Protein AF-A0A933TPA9-F1 (afdb_monomer_lite)

Radius of gyration: 26.19 Å; chains: 1; bounding box: 75×31×64 Å

Foldseek 3Di:
DDPQLQVLLVVVVVVDPDQQWAWEWDADPNDTDTDIDGDDPQWDFDDDPPGGHYTYHPVRVVVLVQWDWDWDDDPNDTDTDTDRHDPPDDPPDDDPPVADQDPVVLVVLLVVLVVVLVVLVVVLVVLVPDDDPVSVVVNVVSVVVSVVSVVLNVPSVVAVSCPCVVVVHPRPPDPDD

pLDDT: mean 75.5, std 13.95, range [32.31, 93.19]

Structure (mmCIF, N/CA/C/O backbone):
data_AF-A0A933TPA9-F1
#
_entry.id   AF-A0A933TPA9-F1
#
loop_
_atom_site.group_PDB
_atom_site.id
_atom_site.type_symbol
_atom_site.label_atom_id
_atom_site.label_alt_id
_atom_site.label_comp_id
_atom_site.label_asym_id
_atom_site.label_entity_id
_atom_site.label_seq_id
_atom_site.pdbx_PDB_ins_code
_atom_site.Cartn_x
_atom_site.Cartn_y
_atom_site.Cartn_z
_atom_site.occupancy
_atom_site.B_iso_or_equiv
_atom_site.auth_seq_id
_atom_site.auth_comp_id
_atom_site.auth_asym_id
_atom_site.auth_atom_id
_atom_site.pdbx_PDB_model_num
ATOM 1 N N . MET A 1 1 ? -11.634 2.394 8.786 1.00 76.31 1 MET A N 1
ATOM 2 C CA . MET A 1 1 ? -12.876 2.709 9.532 1.00 76.31 1 MET A CA 1
ATOM 3 C C . MET A 1 1 ? -12.869 4.183 9.894 1.00 76.31 1 MET A C 1
ATOM 5 O O . MET A 1 1 ? -11.855 4.635 10.426 1.00 76.31 1 MET A O 1
ATOM 9 N N . THR A 1 2 ? -13.956 4.899 9.603 1.00 81.69 2 THR A N 1
ATOM 10 C CA . THR A 1 2 ? -14.085 6.348 9.846 1.00 81.69 2 THR A CA 1
ATOM 11 C C . THR A 1 2 ? -14.213 6.681 11.344 1.00 81.69 2 THR A C 1
ATOM 13 O O . THR A 1 2 ? -14.643 5.820 12.122 1.00 81.69 2 THR A O 1
ATOM 16 N N . PRO A 1 3 ? -13.845 7.904 11.778 1.00 80.12 3 PRO A N 1
ATOM 17 C CA . PRO A 1 3 ? -14.020 8.347 13.167 1.00 80.12 3 PRO A CA 1
ATOM 18 C C . PRO A 1 3 ? -15.478 8.256 13.639 1.00 80.12 3 PRO A C 1
ATOM 20 O O . PRO A 1 3 ? -15.746 7.723 14.714 1.00 80.12 3 PRO A O 1
ATOM 23 N N . ASP A 1 4 ? -16.425 8.652 12.787 1.00 80.69 4 ASP A N 1
ATOM 24 C CA . ASP A 1 4 ? -17.863 8.614 13.078 1.00 80.69 4 ASP A CA 1
ATOM 25 C C . ASP A 1 4 ? -18.379 7.195 13.346 1.00 80.69 4 ASP A C 1
ATOM 27 O O . ASP A 1 4 ? -19.241 6.983 14.206 1.00 80.69 4 ASP A O 1
ATOM 31 N N . ALA A 1 5 ? -17.846 6.201 12.626 1.00 82.75 5 ALA A N 1
ATOM 32 C CA . ALA A 1 5 ? -18.157 4.798 12.868 1.00 82.75 5 ALA A CA 1
ATOM 33 C C . ALA A 1 5 ? -17.589 4.319 14.210 1.00 82.75 5 ALA A C 1
ATOM 35 O O . ALA A 1 5 ? -18.298 3.649 14.960 1.00 82.75 5 ALA A O 1
ATOM 36 N N . ARG A 1 6 ? -16.355 4.704 14.557 1.00 85.81 6 ARG A N 1
ATOM 37 C CA . ARG A 1 6 ? -15.738 4.352 15.848 1.00 85.81 6 ARG A CA 1
ATOM 38 C C . ARG A 1 6 ? -16.517 4.922 17.029 1.00 85.81 6 ARG A C 1
ATOM 40 O O . ARG A 1 6 ? -16.827 4.191 17.967 1.00 85.81 6 ARG A O 1
ATOM 47 N N . GLU A 1 7 ? -16.883 6.198 16.955 1.00 83.62 7 GLU A N 1
ATOM 48 C CA . GLU A 1 7 ? -17.653 6.877 17.997 1.00 83.62 7 GLU A CA 1
ATOM 49 C C . GLU A 1 7 ? -19.046 6.241 18.156 1.00 83.62 7 GLU A C 1
ATOM 51 O O . GLU A 1 7 ? -19.511 5.980 19.269 1.00 83.62 7 GLU A O 1
ATOM 56 N N . ALA A 1 8 ? -19.715 5.927 17.040 1.00 83.50 8 ALA A N 1
ATOM 57 C CA . ALA A 1 8 ? -21.011 5.253 17.059 1.00 83.50 8 ALA A CA 1
ATOM 58 C C . ALA A 1 8 ? -20.933 3.861 17.708 1.00 83.50 8 ALA A C 1
ATOM 60 O O . ALA A 1 8 ? -21.823 3.496 18.483 1.00 83.50 8 ALA A O 1
ATOM 61 N N . LEU A 1 9 ? -19.867 3.106 17.427 1.00 84.81 9 LEU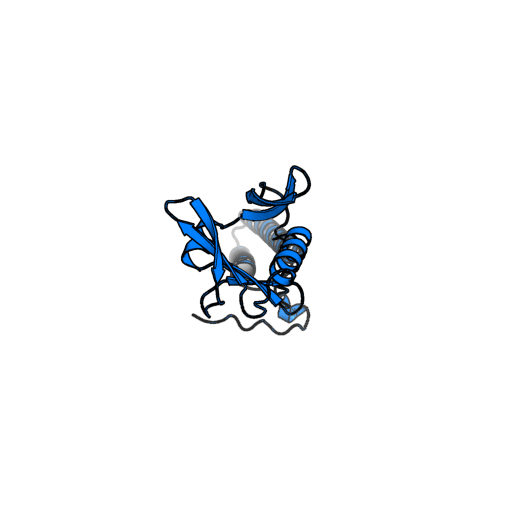 A N 1
ATOM 62 C CA . LEU A 1 9 ? -19.629 1.799 18.033 1.00 84.81 9 LEU A CA 1
ATOM 63 C C . LEU A 1 9 ? -19.319 1.897 19.525 1.00 84.81 9 LEU A C 1
ATOM 65 O O . LEU A 1 9 ? -19.902 1.150 20.311 1.00 84.81 9 LEU A O 1
ATOM 69 N N . SER A 1 10 ? -18.481 2.855 19.924 1.00 85.12 10 SER A N 1
ATOM 70 C CA . SER A 1 10 ? -18.201 3.128 21.336 1.00 85.12 10 SER A CA 1
ATOM 71 C C . SER A 1 10 ? -19.488 3.457 22.099 1.00 85.12 10 SER A C 1
ATOM 73 O O . SER A 1 10 ? -19.789 2.830 23.114 1.00 85.12 10 SER A O 1
ATOM 75 N N . LYS A 1 11 ? -20.344 4.333 21.552 1.00 84.12 11 LYS A N 1
ATOM 76 C CA . LYS A 1 11 ? -21.661 4.660 22.130 1.00 84.12 11 LYS A CA 1
ATOM 77 C C . LYS A 1 11 ? -22.592 3.448 22.220 1.00 84.12 11 LYS A C 1
ATOM 79 O O . LYS A 1 11 ? -23.337 3.322 23.192 1.00 84.12 11 LYS A O 1
ATOM 84 N N . LEU A 1 12 ? -22.574 2.553 21.230 1.00 83.06 12 LEU A N 1
ATOM 85 C CA . LEU A 1 12 ? -23.364 1.317 21.251 1.00 83.06 12 LEU A CA 1
ATOM 86 C C . LEU A 1 12 ? -22.894 0.382 22.368 1.00 83.06 12 LEU A C 1
ATOM 88 O O . LEU A 1 12 ? -23.719 -0.160 23.105 1.00 83.06 12 LEU A O 1
ATOM 92 N N . LEU A 1 13 ? -21.582 0.217 22.508 1.00 83.88 13 LEU A N 1
ATOM 93 C CA . LEU A 1 13 ? -20.974 -0.627 23.527 1.00 83.88 13 LEU A CA 1
ATOM 94 C C . LEU A 1 13 ? -21.071 -0.021 24.933 1.00 83.88 13 LEU A C 1
ATOM 96 O O . LEU A 1 13 ? -21.189 -0.765 25.898 1.00 83.88 13 LEU A O 1
ATOM 100 N N . ALA A 1 14 ? -21.076 1.307 25.071 1.00 82.06 14 ALA A N 1
ATOM 101 C CA . ALA A 1 14 ? -21.284 2.004 26.343 1.00 82.06 14 ALA A CA 1
ATOM 102 C C . ALA A 1 14 ? -22.710 1.826 26.889 1.00 82.06 14 ALA A C 1
ATOM 104 O O . ALA A 1 14 ? -22.912 1.792 28.096 1.00 82.06 14 ALA A O 1
ATOM 105 N N . ARG A 1 15 ? -23.707 1.645 26.011 1.00 79.50 15 ARG A N 1
ATOM 106 C CA . ARG A 1 15 ? -25.086 1.308 26.416 1.00 79.50 15 ARG A CA 1
ATOM 107 C C . ARG A 1 15 ? -25.231 -0.122 26.945 1.00 79.50 15 ARG A C 1
ATOM 109 O O . ARG A 1 15 ? -26.307 -0.483 27.414 1.00 79.50 15 ARG A O 1
ATOM 116 N N . ARG A 1 16 ? -24.202 -0.962 26.812 1.00 73.06 16 ARG A N 1
ATOM 117 C CA . ARG A 1 16 ? -24.220 -2.367 27.228 1.00 73.06 16 ARG A CA 1
ATOM 118 C C . ARG A 1 16 ? -23.302 -2.544 28.438 1.00 73.06 16 ARG A C 1
ATOM 120 O O . ARG A 1 16 ? -22.154 -2.125 28.406 1.00 73.06 16 ARG A O 1
ATOM 127 N N . ASN A 1 17 ? -23.790 -3.225 29.473 1.00 65.19 17 ASN A N 1
ATOM 128 C CA . ASN A 1 17 ? -23.093 -3.434 30.755 1.00 65.19 17 ASN A CA 1
ATOM 129 C C . ASN A 1 17 ? -21.890 -4.406 30.702 1.00 65.19 17 ASN A C 1
ATOM 131 O O . ASN A 1 17 ? -21.533 -4.987 31.718 1.00 65.19 17 ASN A O 1
ATOM 135 N N . ASN A 1 18 ? -21.262 -4.597 29.538 1.00 72.19 18 ASN A N 1
ATOM 136 C CA . ASN A 1 18 ? -20.116 -5.492 29.367 1.00 72.19 18 ASN A CA 1
ATOM 137 C C . ASN A 1 18 ? -18.918 -4.691 28.832 1.00 72.19 18 ASN A C 1
ATOM 139 O O . ASN A 1 18 ? -18.820 -4.508 27.613 1.00 72.19 18 ASN A O 1
ATOM 143 N N . PRO A 1 19 ? -18.044 -4.172 29.712 1.00 70.31 19 PRO A N 1
ATOM 144 C CA . PRO A 1 19 ? -16.892 -3.369 29.305 1.00 70.31 19 PRO A CA 1
ATOM 145 C C . PRO A 1 19 ? -15.883 -4.179 28.480 1.00 70.31 19 PRO A C 1
ATOM 147 O O . PRO A 1 19 ? -15.366 -3.650 27.499 1.00 70.31 19 PRO A O 1
ATOM 150 N N . ASP A 1 20 ? -15.720 -5.466 28.797 1.00 73.81 20 ASP A N 1
ATOM 151 C CA . ASP A 1 20 ? -14.706 -6.354 28.203 1.00 73.81 20 ASP A CA 1
ATOM 152 C C . ASP A 1 20 ? -15.093 -6.909 26.824 1.00 73.81 20 ASP A C 1
ATOM 154 O O . ASP A 1 20 ? -14.279 -7.511 26.127 1.00 73.81 20 ASP A O 1
ATOM 158 N N . ARG A 1 21 ? -16.349 -6.705 26.403 1.00 81.88 21 ARG A 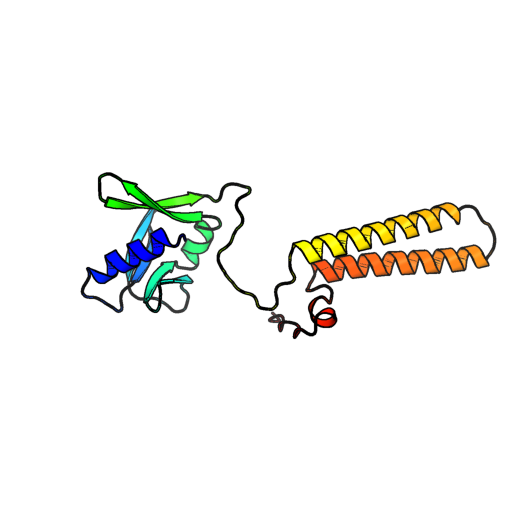N 1
ATOM 159 C CA . ARG A 1 21 ? -16.843 -7.193 25.112 1.00 81.88 21 ARG A CA 1
ATOM 160 C C . ARG A 1 21 ? -16.735 -6.123 24.038 1.00 81.88 21 ARG A C 1
ATOM 162 O O . ARG A 1 21 ? -17.160 -4.979 24.221 1.00 81.88 21 ARG A O 1
ATOM 169 N N . CYS A 1 22 ? -16.259 -6.549 22.880 1.00 85.69 22 CYS A N 1
ATOM 170 C CA . CYS A 1 22 ? -16.157 -5.762 21.662 1.00 85.69 22 CYS A CA 1
ATOM 171 C C . CYS A 1 22 ? -17.095 -6.325 20.586 1.00 85.69 22 CYS A C 1
ATOM 173 O O . CYS A 1 22 ? -17.730 -7.369 20.767 1.00 85.69 22 CYS A O 1
ATOM 175 N N . LEU A 1 23 ? -17.244 -5.621 19.464 1.00 88.00 23 LEU A N 1
ATOM 176 C CA . LEU A 1 23 ? -17.922 -6.198 18.306 1.00 88.00 23 LEU A CA 1
ATOM 177 C C . LEU A 1 23 ? -16.917 -7.005 17.499 1.00 88.00 23 LEU A C 1
ATOM 179 O O . LEU A 1 23 ? -15.900 -6.471 17.092 1.00 88.00 23 LEU A O 1
ATOM 183 N N . ARG A 1 24 ? -17.213 -8.261 17.206 1.00 87.88 24 ARG A N 1
ATOM 184 C CA . ARG A 1 24 ? -16.467 -9.076 16.255 1.00 87.88 24 ARG A CA 1
ATOM 185 C C . ARG A 1 24 ? -17.198 -9.104 14.927 1.00 87.88 24 ARG A C 1
ATOM 187 O O . ARG A 1 24 ? -18.398 -9.382 14.870 1.00 87.88 24 ARG A O 1
ATOM 194 N N . LEU A 1 25 ? -16.472 -8.821 13.856 1.00 86.12 25 LEU A N 1
ATOM 195 C CA . LEU A 1 25 ? -16.951 -8.993 12.496 1.00 86.12 25 LEU A CA 1
ATOM 196 C C . LEU A 1 25 ? -16.686 -10.425 12.047 1.00 86.12 25 LEU A C 1
ATOM 198 O O . LEU A 1 25 ? -15.545 -10.873 11.985 1.00 86.12 25 LEU A O 1
ATOM 202 N N . THR A 1 26 ? -17.763 -11.134 11.738 1.00 80.56 26 THR A N 1
ATOM 203 C CA . THR A 1 26 ? -17.741 -12.527 11.288 1.00 80.56 26 THR A CA 1
ATOM 204 C C . THR A 1 26 ? -18.407 -12.643 9.926 1.00 80.56 26 THR A C 1
ATOM 206 O O . THR A 1 26 ? -19.227 -11.801 9.552 1.00 80.56 26 THR A O 1
ATOM 209 N N . THR A 1 27 ? -18.071 -13.694 9.185 1.00 78.38 27 THR A N 1
ATOM 210 C CA . THR A 1 27 ? -18.779 -14.078 7.963 1.00 78.38 27 THR A CA 1
ATOM 211 C C . THR A 1 27 ? -19.570 -15.352 8.228 1.00 78.38 27 THR A C 1
ATOM 213 O O . THR A 1 27 ? -19.031 -16.339 8.727 1.00 78.38 27 THR A O 1
ATOM 216 N N . VAL A 1 28 ? -20.866 -15.331 7.927 1.00 73.69 28 VAL A N 1
ATOM 217 C CA . VAL A 1 28 ? -21.734 -16.510 7.999 1.00 73.69 28 VAL A CA 1
ATOM 218 C C . VAL A 1 28 ? -22.382 -16.670 6.633 1.00 73.69 28 VAL A C 1
ATOM 220 O O . VAL A 1 28 ? -23.202 -15.846 6.233 1.00 73.69 28 VAL A O 1
ATOM 223 N N . GLN A 1 29 ? -21.988 -17.717 5.900 1.00 71.00 29 GLN A N 1
ATOM 224 C CA . GLN A 1 29 ? -22.507 -18.019 4.557 1.00 71.00 29 GLN A CA 1
ATOM 225 C C . GLN A 1 29 ? -22.367 -16.842 3.567 1.00 71.00 29 GLN A C 1
ATOM 227 O O . GLN A 1 29 ? -23.270 -16.570 2.781 1.00 71.00 29 GLN A O 1
ATOM 232 N N . GLY A 1 30 ? -21.249 -16.109 3.634 1.00 66.69 30 GLY A N 1
ATOM 233 C CA . GLY A 1 30 ? -20.977 -14.961 2.760 1.00 66.69 30 GLY A CA 1
ATOM 234 C C . GLY A 1 30 ? -21.651 -13.652 3.185 1.00 66.69 30 GLY A C 1
ATOM 235 O O . GLY A 1 30 ? -21.465 -12.637 2.520 1.00 66.69 30 GLY A O 1
ATOM 236 N N . ASN A 1 31 ? -22.395 -13.642 4.297 1.00 74.44 31 ASN A N 1
ATOM 237 C CA . ASN A 1 31 ? -22.951 -12.423 4.875 1.00 74.44 31 ASN A CA 1
ATOM 238 C C . ASN A 1 31 ? -22.119 -11.964 6.074 1.00 74.44 31 ASN A C 1
ATOM 240 O O . ASN A 1 31 ? -21.898 -12.721 7.024 1.00 74.44 31 ASN A O 1
ATOM 244 N N . TYR A 1 32 ? -21.707 -10.698 6.054 1.00 77.38 32 TYR A N 1
ATOM 245 C CA . TYR A 1 32 ? -21.010 -10.072 7.172 1.00 77.38 32 TYR A CA 1
ATOM 246 C C . TYR A 1 32 ? -21.971 -9.796 8.326 1.00 77.38 32 TYR A C 1
ATOM 248 O O . TYR A 1 32 ? -23.007 -9.147 8.156 1.00 77.38 32 TYR A O 1
ATOM 256 N N . ARG A 1 33 ? -21.614 -10.261 9.523 1.00 80.44 33 ARG A N 1
ATOM 257 C CA . ARG A 1 33 ? -22.403 -10.075 10.739 1.00 80.44 33 ARG A CA 1
ATOM 258 C C . ARG A 1 33 ? -21.523 -9.646 11.901 1.00 80.44 33 ARG A C 1
ATOM 260 O O . ARG A 1 33 ? -20.454 -10.207 12.133 1.00 80.44 33 ARG A O 1
ATOM 267 N N . PHE A 1 34 ? -22.031 -8.691 12.674 1.00 83.44 34 PHE A N 1
ATOM 268 C CA . PHE A 1 34 ? -21.436 -8.304 13.943 1.00 83.44 34 PHE A CA 1
ATOM 269 C C . PHE A 1 34 ? -21.990 -9.162 15.078 1.00 83.44 34 PHE A C 1
ATOM 271 O O . PHE A 1 34 ? -23.209 -9.290 15.238 1.00 83.44 34 PHE A O 1
ATOM 278 N N . VAL A 1 35 ? -21.094 -9.714 15.882 1.00 85.06 35 VAL A N 1
ATOM 279 C CA . VAL A 1 35 ? -21.410 -10.429 17.121 1.00 85.06 35 VAL A CA 1
ATOM 280 C C . VAL A 1 35 ? -20.682 -9.757 18.278 1.00 85.06 35 VAL A C 1
ATOM 282 O O . VAL A 1 35 ? -19.667 -9.106 18.066 1.00 85.06 35 VAL A O 1
ATOM 285 N N . LEU A 1 36 ? -21.222 -9.832 19.493 1.00 86.25 36 LEU A N 1
ATOM 286 C CA . LEU A 1 36 ? -20.472 -9.384 20.666 1.00 86.25 36 LEU A CA 1
ATOM 287 C C . LEU A 1 36 ? -19.564 -10.507 21.118 1.00 86.25 36 LEU A C 1
ATOM 289 O O . LEU A 1 36 ? -20.068 -11.590 21.413 1.00 86.25 36 LEU A O 1
ATOM 293 N N . ASP A 1 37 ? -18.278 -10.218 21.219 1.00 85.56 37 ASP A N 1
ATOM 294 C CA . ASP A 1 37 ? -17.291 -11.216 21.589 1.00 85.56 37 ASP A CA 1
ATOM 295 C C . ASP A 1 37 ? -16.089 -10.590 22.299 1.00 85.56 37 ASP A C 1
ATOM 297 O O . ASP A 1 37 ? -15.958 -9.363 22.379 1.00 85.56 37 ASP A O 1
ATOM 301 N N . GLU A 1 38 ? -15.227 -11.441 22.832 1.00 84.88 38 GLU A N 1
ATOM 302 C CA . GLU A 1 38 ? -13.940 -11.048 23.396 1.00 84.88 38 GLU A CA 1
ATOM 303 C C . GLU A 1 38 ? -12.870 -10.996 22.292 1.00 84.88 38 GLU A C 1
ATOM 305 O O . GLU A 1 38 ? -12.936 -11.767 21.326 1.00 84.88 38 GLU A O 1
ATOM 310 N N . PRO A 1 39 ? -11.908 -10.062 22.377 1.00 83.25 39 PRO A N 1
ATOM 311 C CA . PRO A 1 39 ? -10.798 -9.993 21.434 1.00 83.25 39 PRO A CA 1
ATOM 312 C C . PRO A 1 39 ? -9.884 -11.217 21.595 1.00 83.25 39 PRO A C 1
ATOM 314 O O . PRO A 1 39 ? -9.546 -11.602 22.711 1.00 83.25 39 PRO A O 1
ATOM 317 N N . ILE A 1 40 ? -9.454 -11.810 20.480 1.00 83.75 40 ILE A N 1
ATOM 318 C CA . ILE A 1 40 ? -8.441 -12.874 20.464 1.00 83.75 40 ILE A CA 1
ATOM 319 C C . ILE A 1 40 ? -7.139 -12.282 19.916 1.00 83.75 40 ILE A C 1
ATOM 321 O O . ILE A 1 40 ? -7.160 -11.369 19.095 1.00 83.75 40 ILE A O 1
ATOM 325 N N . GLU A 1 41 ? -5.997 -12.814 20.350 1.00 77.31 41 GLU A N 1
ATOM 326 C CA . GLU A 1 41 ? -4.651 -12.319 20.011 1.00 77.31 41 GLU A CA 1
ATOM 327 C C . GLU A 1 41 ? -4.377 -12.214 18.497 1.00 77.31 41 GLU A C 1
ATOM 329 O O . GLU A 1 41 ? -3.622 -11.354 18.056 1.00 77.31 41 GLU A O 1
ATOM 334 N N . GLN A 1 42 ? -5.026 -13.053 17.687 1.00 79.75 42 GLN A N 1
ATOM 335 C CA . GLN A 1 42 ? -4.866 -13.083 16.228 1.00 79.75 42 GLN A CA 1
ATOM 336 C C . GLN A 1 42 ? -5.827 -12.143 15.479 1.00 79.75 42 GLN A C 1
ATOM 338 O O . GLN A 1 42 ? -5.793 -12.084 14.249 1.00 79.75 42 GLN A O 1
ATOM 343 N N . ASP A 1 43 ? -6.714 -11.439 16.184 1.00 83.00 43 ASP A N 1
ATOM 344 C CA . ASP A 1 43 ? -7.658 -10.530 15.546 1.00 83.00 43 ASP A CA 1
ATOM 345 C C . ASP A 1 43 ? -7.028 -9.170 15.245 1.00 83.00 43 ASP A C 1
ATOM 347 O O . ASP A 1 43 ? -6.259 -8.602 16.022 1.00 83.00 43 ASP A O 1
ATOM 351 N N . ILE A 1 44 ? -7.461 -8.573 14.139 1.00 83.00 44 ILE A N 1
ATOM 352 C CA . ILE A 1 44 ? -7.206 -7.166 13.862 1.00 83.00 44 ILE A CA 1
ATOM 353 C C . ILE A 1 44 ? -8.142 -6.346 14.744 1.00 83.00 44 ILE A C 1
ATOM 355 O O . ILE A 1 44 ? -9.362 -6.357 14.559 1.00 83.00 44 ILE A O 1
ATOM 359 N N . THR A 1 45 ? -7.566 -5.628 15.704 1.00 87.12 45 THR A N 1
ATOM 360 C CA . THR A 1 45 ? -8.314 -4.819 16.666 1.00 87.12 45 THR A CA 1
ATOM 361 C C . THR A 1 45 ? -8.411 -3.364 16.214 1.00 87.12 45 THR A C 1
ATOM 363 O O . THR A 1 45 ? -7.470 -2.775 15.682 1.00 87.12 45 THR A O 1
ATOM 366 N N . TYR A 1 46 ? -9.576 -2.765 16.438 1.00 84.94 46 TYR A N 1
ATOM 367 C CA . TYR A 1 46 ? -9.825 -1.352 16.215 1.00 84.94 46 TYR A CA 1
ATOM 368 C C . TYR A 1 46 ? -10.285 -0.695 17.507 1.00 84.94 46 TYR A C 1
ATOM 370 O O . TYR A 1 46 ? -11.230 -1.145 18.162 1.00 84.94 46 TYR A O 1
ATOM 378 N N . HIS A 1 47 ? -9.641 0.426 17.811 1.00 84.00 47 HIS A N 1
ATOM 379 C CA . HIS A 1 47 ? -9.810 1.151 19.060 1.00 84.00 47 HIS A CA 1
ATOM 380 C C . HIS A 1 47 ? -10.522 2.483 18.838 1.00 84.00 47 HIS A C 1
ATOM 382 O O . HIS A 1 47 ? -10.363 3.142 17.799 1.00 84.00 47 HIS A O 1
ATOM 388 N N . HIS A 1 48 ? -11.311 2.869 19.833 1.00 82.94 48 HIS A N 1
ATOM 389 C CA . HIS A 1 48 ? -11.774 4.233 20.033 1.00 82.94 48 HIS A CA 1
ATOM 390 C C . HIS A 1 48 ? -11.360 4.642 21.442 1.00 82.94 48 HIS A C 1
ATOM 392 O O . HIS A 1 48 ? -11.858 4.058 22.406 1.00 82.94 48 HIS A O 1
ATOM 398 N N . GLU A 1 49 ? -10.465 5.626 21.545 1.00 82.75 49 GLU A N 1
ATOM 399 C CA . GLU A 1 49 ? -9.777 5.947 22.802 1.00 82.75 49 GLU A CA 1
ATOM 400 C C . GLU A 1 49 ? -9.083 4.680 23.344 1.00 82.75 49 GLU A C 1
ATOM 402 O O . GLU A 1 49 ? -8.404 3.997 22.580 1.00 82.75 49 GLU A O 1
ATOM 407 N N . GLU A 1 50 ? -9.300 4.325 24.610 1.00 82.31 50 GLU A N 1
ATOM 408 C CA . GLU A 1 50 ? -8.704 3.154 25.274 1.00 82.31 50 GLU A CA 1
ATOM 409 C C . GLU A 1 50 ? -9.550 1.871 25.136 1.00 82.31 50 GLU A C 1
ATOM 411 O O . GLU A 1 50 ? -9.253 0.848 25.754 1.00 82.31 50 GLU A O 1
ATOM 416 N N . ARG A 1 51 ? -10.649 1.902 24.364 1.00 82.31 51 ARG A N 1
ATOM 417 C CA . ARG A 1 51 ? -11.582 0.771 24.249 1.00 82.31 51 ARG A CA 1
ATOM 418 C C . ARG A 1 51 ? -11.511 0.104 22.881 1.00 82.31 51 ARG A C 1
ATOM 420 O O . ARG A 1 51 ? -11.701 0.748 21.845 1.00 82.31 51 ARG A O 1
ATOM 427 N N . ILE A 1 52 ? -11.389 -1.224 22.884 1.00 87.00 52 ILE A N 1
ATOM 428 C CA . ILE A 1 52 ? -11.578 -2.051 21.688 1.00 87.00 52 ILE A CA 1
ATOM 429 C C . ILE A 1 52 ? -13.059 -2.016 21.302 1.00 87.00 52 ILE A C 1
ATOM 431 O O . ILE A 1 52 ? -13.923 -2.526 22.018 1.00 87.00 52 ILE A O 1
ATOM 435 N N . VAL A 1 53 ? -13.359 -1.413 20.153 1.00 87.25 53 VAL A N 1
ATOM 436 C CA . VAL A 1 53 ? -14.736 -1.278 19.656 1.00 87.25 53 VAL A CA 1
ATOM 437 C C . VAL A 1 53 ? -15.087 -2.323 18.609 1.00 87.25 53 VAL A C 1
ATOM 439 O O . VAL A 1 53 ? -16.243 -2.738 18.524 1.00 87.25 53 VAL A O 1
ATOM 442 N N . LEU A 1 54 ? -14.102 -2.761 17.825 1.00 86.88 54 LEU A N 1
ATOM 443 C CA . LEU A 1 54 ? -14.292 -3.730 16.756 1.00 86.88 54 LEU A CA 1
ATOM 444 C C . LEU A 1 54 ? -13.071 -4.642 16.641 1.00 86.88 54 LEU A C 1
ATOM 446 O O . LEU A 1 54 ? -11.940 -4.171 16.692 1.00 86.88 54 LEU A O 1
ATOM 450 N N . VAL A 1 55 ? -13.310 -5.923 16.407 1.00 89.12 55 VAL A N 1
ATOM 451 C CA . VAL A 1 55 ? -12.301 -6.912 16.048 1.00 89.12 55 VAL A CA 1
ATOM 452 C C . VAL A 1 55 ? -12.700 -7.622 14.763 1.00 89.12 55 VAL A C 1
ATOM 454 O O . VAL A 1 55 ? -13.882 -7.861 14.503 1.00 89.12 55 VAL A O 1
ATOM 457 N N . VAL A 1 56 ? -11.715 -7.925 13.929 1.00 86.56 56 VAL A N 1
ATOM 458 C CA . VAL A 1 56 ? -11.897 -8.616 12.651 1.00 86.56 56 VAL A CA 1
ATOM 459 C C . VAL A 1 56 ? -10.920 -9.781 12.622 1.00 86.56 56 VAL A C 1
ATOM 461 O O . VAL A 1 56 ? -9.719 -9.569 12.770 1.00 86.56 56 VAL A O 1
ATOM 464 N N . SER A 1 57 ? -11.418 -11.002 12.433 1.00 82.12 57 SER A N 1
ATOM 465 C CA . SER A 1 57 ? -10.544 -12.173 12.317 1.00 82.12 57 SER A CA 1
ATOM 466 C C . SER A 1 57 ? -9.700 -12.106 11.043 1.00 82.12 57 SER A C 1
ATOM 468 O O . SER A 1 57 ? -10.147 -11.555 10.033 1.00 82.12 57 SER A O 1
ATOM 470 N N . ASP A 1 58 ? -8.513 -12.721 11.043 1.00 77.06 58 ASP A N 1
ATOM 471 C CA . ASP A 1 58 ? -7.641 -12.758 9.853 1.00 77.06 58 ASP A CA 1
ATOM 472 C C . ASP A 1 58 ? -8.332 -13.377 8.625 1.00 77.06 58 ASP A C 1
ATOM 474 O O . ASP A 1 58 ? -8.159 -12.941 7.491 1.00 77.06 58 ASP A O 1
ATOM 478 N N . SER A 1 59 ? -9.197 -14.368 8.845 1.00 76.00 59 SER A N 1
ATOM 479 C CA . SER A 1 59 ? -9.990 -14.974 7.773 1.00 76.00 59 SER A CA 1
ATOM 480 C C . SER A 1 59 ? -10.931 -13.979 7.090 1.00 76.00 59 SER A C 1
ATOM 482 O O . SER A 1 59 ? -11.109 -14.037 5.879 1.00 76.00 59 SER A O 1
ATOM 484 N N . VAL A 1 60 ? -11.518 -13.056 7.855 1.00 78.12 60 VAL A N 1
ATOM 485 C CA . VAL A 1 60 ? -12.490 -12.071 7.364 1.00 78.12 60 VAL A CA 1
ATOM 486 C C . VAL A 1 60 ? -11.783 -10.817 6.849 1.00 78.12 60 VAL A C 1
ATOM 488 O O . VAL A 1 60 ? -12.269 -10.172 5.922 1.00 78.12 60 VAL A O 1
ATOM 491 N N . SER A 1 61 ? -10.623 -10.469 7.408 1.00 76.25 61 SER A N 1
ATOM 492 C CA . SER A 1 61 ? -9.848 -9.295 6.999 1.00 76.25 61 SER A CA 1
ATOM 493 C C . SER A 1 61 ? -9.418 -9.364 5.529 1.00 76.25 61 SER A C 1
ATOM 495 O O . SER A 1 61 ? -9.458 -8.346 4.838 1.00 76.25 61 SER A O 1
ATOM 497 N N . ARG A 1 62 ? -9.088 -10.564 5.031 1.00 76.88 62 ARG A N 1
ATOM 498 C CA . ARG A 1 62 ? -8.726 -10.806 3.624 1.00 76.88 62 ARG A CA 1
ATOM 499 C C . ARG A 1 62 ? -9.869 -10.476 2.669 1.00 76.88 62 ARG A C 1
ATOM 501 O O . ARG A 1 62 ? -9.639 -9.844 1.642 1.00 76.88 62 ARG A O 1
ATOM 508 N N . ASP A 1 63 ? -11.095 -10.835 3.040 1.00 74.38 63 ASP A N 1
ATOM 509 C CA . ASP A 1 63 ? -12.296 -10.552 2.245 1.00 74.38 63 ASP A CA 1
ATOM 510 C C . ASP A 1 63 ? -12.701 -9.072 2.309 1.00 74.38 63 ASP A C 1
ATOM 512 O O . ASP A 1 63 ? -13.354 -8.550 1.406 1.00 74.38 63 ASP A O 1
ATOM 516 N N . LEU A 1 64 ? -12.313 -8.383 3.384 1.00 73.62 64 LEU A N 1
ATOM 517 C CA . LEU A 1 64 ? -12.599 -6.968 3.613 1.00 73.62 64 LEU A CA 1
ATOM 518 C C . LEU A 1 64 ? -11.479 -6.041 3.135 1.00 73.62 64 LEU A C 1
ATOM 520 O O . LEU A 1 64 ? -11.501 -4.839 3.426 1.00 73.62 64 LEU A O 1
ATOM 524 N N . TRP A 1 65 ? -10.505 -6.568 2.393 1.00 71.44 65 TRP A N 1
ATOM 525 C CA . TRP A 1 65 ? -9.410 -5.767 1.870 1.00 71.44 65 TRP A CA 1
ATOM 526 C C . TRP A 1 65 ? -9.937 -4.627 0.986 1.00 71.44 65 TRP A C 1
ATOM 528 O O . TRP A 1 65 ? -10.659 -4.838 0.009 1.00 71.44 65 TRP A O 1
ATOM 538 N N . GLY A 1 66 ? -9.576 -3.389 1.331 1.00 69.38 66 GLY A N 1
ATOM 539 C CA . GLY A 1 66 ? -10.043 -2.193 0.624 1.00 69.38 66 GLY A CA 1
ATOM 540 C C . GLY A 1 66 ? -11.492 -1.796 0.928 1.00 69.38 66 GLY A C 1
ATOM 541 O O . GLY A 1 66 ? -12.076 -1.019 0.173 1.00 69.38 66 GLY A O 1
ATOM 542 N N . ILE A 1 67 ? -12.087 -2.305 2.009 1.00 76.38 67 ILE A N 1
ATOM 543 C CA . ILE A 1 67 ? -13.408 -1.885 2.483 1.00 76.38 67 ILE A CA 1
ATOM 544 C C . ILE A 1 67 ? -13.260 -0.956 3.691 1.00 76.38 67 ILE A C 1
ATOM 546 O O . ILE A 1 67 ? -12.658 -1.289 4.710 1.00 76.38 67 ILE A O 1
ATOM 550 N N . THR A 1 68 ? -13.879 0.215 3.599 1.00 80.75 68 THR A N 1
ATOM 551 C CA . THR A 1 68 ? -14.004 1.172 4.693 1.00 80.75 68 THR A CA 1
ATOM 552 C C . THR A 1 68 ? -15.340 0.972 5.395 1.00 80.75 68 THR A C 1
ATOM 554 O O . THR A 1 68 ? -16.405 1.105 4.794 1.00 80.75 68 THR A O 1
ATOM 557 N N . ILE A 1 69 ? -15.282 0.682 6.694 1.00 81.12 69 ILE A N 1
ATOM 558 C CA . ILE A 1 69 ? -16.453 0.718 7.574 1.00 81.12 69 ILE A CA 1
ATOM 559 C C . ILE A 1 69 ? -16.760 2.180 7.890 1.00 81.12 69 ILE A C 1
ATOM 561 O O . ILE A 1 69 ? -15.908 2.884 8.445 1.00 81.12 69 ILE A O 1
ATOM 565 N N . ASP A 1 70 ? -17.961 2.609 7.522 1.00 82.38 70 ASP A N 1
ATOM 566 C CA . ASP A 1 70 ? -18.477 3.952 7.752 1.00 82.38 70 ASP A CA 1
ATOM 567 C C . ASP A 1 70 ? -19.870 3.897 8.394 1.00 82.38 70 ASP A C 1
ATOM 569 O O . ASP A 1 70 ? -20.464 2.826 8.529 1.00 82.38 70 ASP A O 1
ATOM 573 N N . CYS A 1 71 ? -20.390 5.041 8.819 1.00 80.19 71 CYS A N 1
ATOM 574 C CA . CYS A 1 71 ? -21.673 5.159 9.484 1.00 80.19 71 CYS A CA 1
ATOM 575 C C . CYS A 1 71 ? -22.585 6.101 8.699 1.00 80.19 71 CYS A C 1
ATOM 577 O O . CYS A 1 71 ? -22.244 7.257 8.470 1.00 80.19 71 CYS A O 1
ATOM 579 N N . ALA A 1 72 ? -23.756 5.615 8.297 1.00 78.56 72 ALA A N 1
ATOM 580 C CA . ALA A 1 72 ? -24.776 6.423 7.646 1.00 78.56 72 ALA A CA 1
ATOM 581 C C . ALA A 1 72 ? -25.999 6.588 8.561 1.00 78.56 72 ALA A C 1
ATOM 583 O O . ALA A 1 72 ? -26.415 5.623 9.215 1.00 78.56 72 ALA A O 1
ATOM 584 N N . PRO A 1 73 ? -26.596 7.788 8.620 1.00 75.00 73 PRO A N 1
ATOM 585 C CA . PRO A 1 73 ? -27.894 7.970 9.251 1.00 75.00 73 PRO A CA 1
ATOM 586 C C . PRO A 1 73 ? -28.985 7.324 8.380 1.00 75.00 73 PRO A C 1
ATOM 588 O O . PRO A 1 73 ? -29.139 7.675 7.214 1.00 75.00 73 PRO A O 1
ATOM 591 N N . GLU A 1 74 ? -29.744 6.386 8.945 1.00 74.25 74 GLU A N 1
ATOM 592 C CA . GLU A 1 74 ? -30.911 5.744 8.322 1.00 74.25 74 GLU A CA 1
ATOM 593 C C . GLU A 1 74 ? -32.057 5.767 9.348 1.00 74.25 74 GLU A C 1
ATOM 595 O O . GLU A 1 74 ? -31.918 5.223 10.445 1.00 74.25 74 GLU A O 1
ATOM 600 N N . ASP A 1 75 ? -33.157 6.465 9.041 1.00 62.66 75 ASP A N 1
ATOM 601 C CA . ASP A 1 75 ? -34.385 6.532 9.858 1.00 62.66 75 ASP A CA 1
ATOM 602 C C . ASP A 1 75 ? -34.162 6.771 11.368 1.00 62.66 75 ASP A C 1
ATOM 604 O O . ASP A 1 75 ? -34.693 6.075 12.237 1.00 62.66 75 ASP A O 1
ATOM 608 N N . GLY A 1 76 ? -33.318 7.753 11.706 1.00 68.62 76 GLY A N 1
ATOM 609 C CA . GLY A 1 76 ? -33.015 8.116 13.098 1.00 68.62 76 GLY A CA 1
ATOM 610 C C . GLY A 1 76 ? -32.107 7.124 13.841 1.00 68.62 76 GLY A C 1
ATOM 611 O O . GLY A 1 76 ? -31.842 7.302 15.032 1.00 68.62 76 GLY A O 1
ATOM 612 N N . ARG A 1 77 ? -31.591 6.095 13.159 1.00 68.44 77 ARG A N 1
ATOM 613 C CA . ARG A 1 77 ? -30.575 5.163 13.664 1.00 68.44 77 ARG A CA 1
ATOM 614 C C . ARG A 1 77 ? -29.280 5.310 12.864 1.00 68.44 77 ARG A C 1
ATOM 616 O O . ARG A 1 77 ? -29.268 5.672 11.694 1.00 68.44 77 ARG A O 1
ATOM 623 N N . LYS A 1 78 ? -28.154 5.045 13.524 1.00 72.56 78 LYS A N 1
ATOM 624 C CA . LYS A 1 78 ? -26.831 5.007 12.893 1.00 72.56 78 LYS A CA 1
ATOM 625 C C . LYS A 1 78 ? -26.587 3.589 12.370 1.00 72.56 78 LYS A C 1
ATOM 627 O O . LYS A 1 78 ? -26.495 2.660 13.173 1.00 72.56 78 LYS A O 1
ATOM 632 N N . LYS A 1 79 ? -26.515 3.415 11.048 1.00 79.31 79 LYS A N 1
ATOM 633 C CA . LYS A 1 79 ? -26.230 2.131 10.396 1.00 79.31 79 LYS A CA 1
ATOM 634 C C . LYS A 1 79 ? -24.791 2.092 9.921 1.00 79.31 79 LYS A C 1
ATOM 636 O O . LYS A 1 79 ? -24.327 3.003 9.243 1.00 79.31 79 LYS A O 1
ATOM 641 N N . LEU A 1 80 ? -24.101 1.006 10.248 1.00 76.62 80 LEU A N 1
ATOM 642 C CA . LEU A 1 80 ? -22.787 0.738 9.683 1.00 76.62 80 LEU A CA 1
ATOM 643 C C . LEU A 1 80 ? -22.939 0.304 8.231 1.00 76.62 80 LEU A C 1
ATOM 645 O O . LEU A 1 80 ? -23.731 -0.587 7.919 1.00 76.62 80 LEU A O 1
ATOM 649 N N . ILE A 1 81 ? -22.161 0.926 7.361 1.00 79.69 81 ILE A N 1
ATOM 650 C CA . ILE A 1 81 ? -22.107 0.623 5.941 1.00 79.69 81 ILE A CA 1
ATOM 651 C C . ILE A 1 81 ? -20.684 0.243 5.552 1.00 79.69 81 ILE A C 1
ATOM 653 O O . ILE A 1 81 ? -19.701 0.811 6.029 1.00 79.69 81 ILE A O 1
ATOM 657 N N . PHE A 1 82 ? -20.589 -0.728 4.655 1.00 78.38 82 PHE A N 1
ATOM 658 C CA . PHE A 1 82 ? -19.334 -1.157 4.062 1.00 78.38 82 PHE A CA 1
ATOM 659 C C . PHE A 1 82 ? -19.169 -0.420 2.739 1.00 78.38 82 PHE A C 1
ATOM 661 O O . PHE A 1 82 ? -19.892 -0.681 1.777 1.00 78.38 82 PHE A O 1
ATOM 668 N N . ARG A 1 83 ? -18.245 0.538 2.691 1.00 72.00 83 ARG A N 1
ATOM 669 C CA . ARG A 1 83 ? -17.906 1.251 1.461 1.00 72.00 83 ARG A CA 1
ATOM 670 C C . ARG A 1 83 ? -16.654 0.637 0.866 1.00 72.00 83 ARG A C 1
ATOM 672 O O . ARG A 1 83 ? -15.600 0.654 1.488 1.00 72.00 83 ARG A O 1
ATOM 679 N N . LYS A 1 84 ? -16.757 0.114 -0.353 1.00 70.06 84 LYS A N 1
ATOM 680 C CA . LYS A 1 84 ? -15.573 -0.252 -1.131 1.00 70.06 84 LYS A CA 1
ATOM 681 C C . LYS A 1 84 ? -14.792 1.027 -1.431 1.00 70.06 84 LYS A C 1
ATOM 683 O O . LYS A 1 84 ? -15.396 1.997 -1.892 1.00 70.06 84 LYS A O 1
ATOM 688 N N . ALA A 1 85 ? -13.491 1.037 -1.153 1.00 56.38 85 ALA A N 1
ATOM 689 C CA . ALA A 1 85 ? -12.625 2.159 -1.485 1.00 56.38 85 ALA A CA 1
ATOM 690 C C . ALA A 1 85 ? -12.766 2.462 -2.982 1.00 56.38 85 ALA A C 1
ATOM 692 O O . ALA A 1 85 ? -12.599 1.577 -3.830 1.00 56.38 85 ALA A O 1
ATOM 693 N N . LYS A 1 86 ? -13.143 3.699 -3.312 1.00 48.00 86 LYS A N 1
ATOM 694 C CA . LYS A 1 86 ? -13.143 4.155 -4.700 1.00 48.00 86 LYS A CA 1
ATOM 695 C C . LYS A 1 86 ? -11.691 4.311 -5.138 1.00 48.00 86 LYS A C 1
ATOM 697 O O . LYS A 1 86 ? -10.850 4.776 -4.373 1.00 48.00 86 LYS A O 1
ATOM 702 N N . GLN A 1 87 ? -11.401 3.910 -6.371 1.00 36.69 87 GLN A N 1
ATOM 703 C CA . GLN A 1 87 ? -10.089 4.100 -6.980 1.00 36.69 87 GLN A CA 1
ATOM 704 C C . GLN A 1 87 ? -9.766 5.608 -6.971 1.00 36.69 87 GLN A C 1
ATOM 706 O O . GLN A 1 87 ? -10.415 6.367 -7.686 1.00 36.69 87 GLN A O 1
ATOM 711 N N . GLY A 1 88 ? -8.831 6.040 -6.114 1.00 46.19 88 GLY A N 1
ATOM 712 C CA . GLY A 1 88 ? -8.404 7.441 -6.000 1.00 46.19 88 GLY A CA 1
ATOM 713 C C . GLY A 1 88 ? -8.590 8.130 -4.639 1.00 46.19 88 GLY A C 1
ATOM 714 O O . GLY A 1 88 ? -8.172 9.276 -4.520 1.00 46.19 88 GLY A O 1
ATOM 715 N N . GLU A 1 89 ? -9.161 7.487 -3.611 1.00 37.91 89 GLU A N 1
ATOM 716 C CA . GLU A 1 89 ? -9.147 8.051 -2.245 1.00 37.91 89 GLU A CA 1
ATOM 717 C C . GLU A 1 89 ? -7.866 7.637 -1.488 1.00 37.91 89 GLU A C 1
ATOM 719 O O . GLU A 1 89 ? -7.503 6.456 -1.519 1.00 37.91 89 GLU A O 1
ATOM 724 N N . PRO A 1 90 ? -7.155 8.575 -0.826 1.00 47.44 90 PRO A N 1
ATOM 725 C CA . PRO A 1 90 ? -5.950 8.256 -0.071 1.00 47.44 90 PRO A CA 1
ATOM 726 C C . PRO A 1 90 ? -6.296 7.371 1.132 1.00 47.44 90 PRO A C 1
ATOM 728 O O . PRO A 1 90 ? -7.182 7.672 1.933 1.00 47.44 90 PRO A O 1
ATOM 731 N N . PHE A 1 91 ? -5.592 6.244 1.228 1.00 46.16 91 PHE A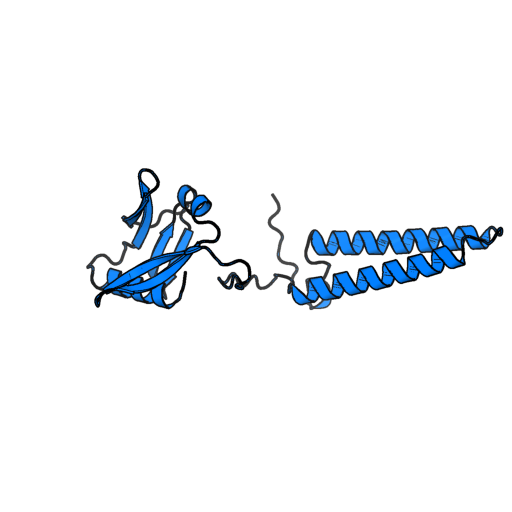 N 1
ATOM 732 C CA . PHE A 1 91 ? -5.700 5.263 2.302 1.00 46.16 91 PHE A CA 1
ATOM 733 C C . PHE A 1 91 ? -5.068 5.795 3.599 1.00 46.16 91 PHE A C 1
ATOM 735 O O . PHE A 1 91 ? -4.050 5.274 4.042 1.00 46.16 91 PHE A O 1
ATOM 742 N N . ASP A 1 92 ? -5.661 6.802 4.237 1.00 52.62 92 ASP A N 1
ATOM 743 C CA . ASP A 1 92 ? -5.178 7.279 5.538 1.00 52.62 92 ASP A CA 1
ATOM 744 C C . ASP A 1 92 ? -5.876 6.551 6.686 1.00 52.62 92 ASP A C 1
ATOM 746 O O . ASP A 1 92 ? -6.863 6.978 7.286 1.00 52.62 92 ASP A O 1
ATOM 750 N N . GLY A 1 93 ? -5.324 5.377 6.970 1.00 41.34 93 GLY A N 1
ATOM 751 C CA . GLY A 1 93 ? -5.509 4.639 8.206 1.00 41.34 93 GLY A CA 1
ATOM 752 C C . GLY A 1 93 ? -4.147 4.310 8.797 1.00 41.34 93 GLY A C 1
ATOM 753 O O . GLY A 1 93 ? -3.752 3.152 8.766 1.00 41.34 93 GLY A O 1
ATOM 754 N N . VAL A 1 94 ? -3.448 5.346 9.268 1.00 47.09 94 VAL A N 1
ATOM 755 C CA . VAL A 1 94 ? -2.425 5.348 10.328 1.00 47.09 94 VAL A CA 1
ATOM 756 C C . VAL A 1 94 ? -1.864 3.959 10.672 1.00 47.09 94 VAL A C 1
ATOM 758 O O . VAL A 1 94 ? -2.337 3.267 11.572 1.00 47.09 94 VAL A O 1
ATOM 761 N N . LYS A 1 95 ? -0.784 3.587 9.991 1.00 38.91 95 LYS A N 1
ATOM 762 C CA . LYS A 1 95 ? 0.459 3.365 10.723 1.00 38.91 95 LYS A CA 1
ATOM 763 C C . LYS A 1 95 ? 1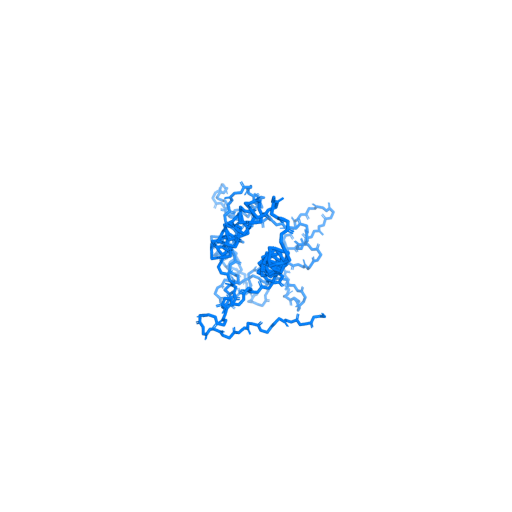.307 4.587 10.421 1.00 38.91 95 LYS A C 1
ATOM 765 O O . LYS A 1 95 ? 1.810 4.696 9.304 1.00 38.91 95 LYS A O 1
ATOM 770 N N . ASP A 1 96 ? 1.463 5.472 11.400 1.00 42.25 96 ASP A N 1
ATOM 771 C CA . ASP A 1 96 ? 2.713 6.210 11.534 1.00 42.25 96 ASP A CA 1
ATOM 772 C C . ASP A 1 96 ? 3.813 5.147 11.634 1.00 42.25 96 ASP A C 1
ATOM 774 O O . ASP A 1 96 ? 4.153 4.629 12.694 1.00 42.25 96 ASP A O 1
ATOM 778 N N . GLN A 1 97 ? 4.288 4.690 10.478 1.00 43.78 97 GLN A N 1
ATOM 779 C CA . GLN A 1 97 ? 5.641 4.203 10.403 1.00 43.78 97 GLN A CA 1
ATOM 780 C C . GLN A 1 97 ? 6.469 5.475 10.495 1.00 43.78 97 GLN A C 1
ATOM 782 O O . GLN A 1 97 ? 6.707 6.120 9.475 1.00 43.78 97 GLN A O 1
ATOM 787 N N . ASP A 1 98 ? 6.958 5.786 11.693 1.00 46.06 98 ASP A N 1
ATOM 788 C CA . ASP A 1 98 ? 8.039 6.751 11.962 1.00 46.06 98 ASP A CA 1
ATOM 789 C C . ASP A 1 98 ? 9.367 6.400 11.228 1.00 46.06 98 ASP A C 1
ATOM 791 O O . ASP A 1 98 ? 10.459 6.808 11.611 1.00 46.06 98 ASP A O 1
ATOM 795 N N . GLY A 1 99 ? 9.285 5.628 10.141 1.00 50.84 99 GLY A N 1
ATOM 796 C CA . GLY A 1 99 ? 10.350 5.240 9.229 1.00 50.84 99 GLY A CA 1
ATOM 797 C C . GLY A 1 99 ? 9.842 4.861 7.826 1.00 50.84 99 GLY A C 1
ATOM 798 O O . GLY A 1 99 ? 10.531 4.161 7.087 1.00 50.84 99 GLY A O 1
ATOM 799 N N . ALA A 1 100 ? 8.626 5.251 7.423 1.00 62.00 100 ALA A N 1
ATOM 800 C CA . ALA A 1 100 ? 8.204 5.081 6.033 1.00 62.00 100 ALA A CA 1
ATOM 801 C C . ALA A 1 100 ? 8.726 6.245 5.189 1.00 62.00 100 ALA A C 1
ATOM 803 O O . ALA A 1 100 ? 8.356 7.399 5.392 1.00 62.00 100 ALA A O 1
ATOM 804 N N . VAL A 1 101 ? 9.555 5.932 4.191 1.00 66.31 101 VAL A N 1
ATOM 805 C CA . VAL A 1 101 ? 10.025 6.927 3.220 1.00 66.31 101 VAL A CA 1
ATOM 806 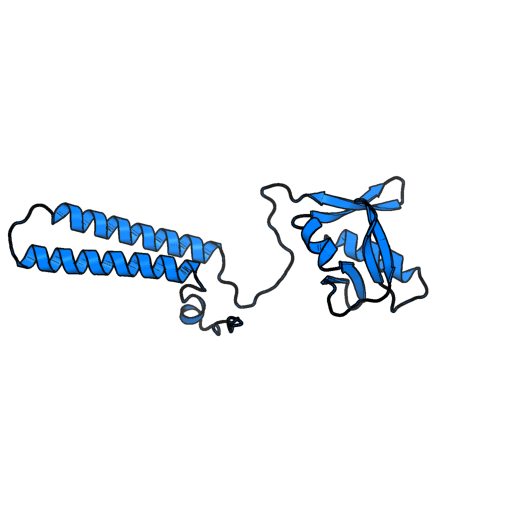C C . VAL A 1 101 ? 8.825 7.578 2.522 1.00 66.31 101 VAL A C 1
ATOM 808 O O . VAL A 1 101 ? 8.030 6.846 1.912 1.00 66.31 101 VAL A O 1
ATOM 811 N N . PRO A 1 102 ? 8.703 8.921 2.551 1.00 77.12 102 PRO A N 1
ATOM 812 C CA . PRO A 1 102 ? 7.593 9.631 1.935 1.00 77.12 102 PRO A CA 1
ATOM 813 C C . PRO A 1 102 ? 7.426 9.240 0.457 1.00 77.12 102 PRO A C 1
ATOM 815 O O . PRO A 1 102 ? 8.399 9.315 -0.303 1.00 77.12 102 PRO A O 1
ATOM 818 N N . PRO A 1 103 ? 6.211 8.867 0.004 1.00 74.50 103 PRO A N 1
ATOM 819 C CA . PRO A 1 103 ? 5.966 8.475 -1.386 1.00 74.50 103 PRO A CA 1
ATOM 820 C C . PRO A 1 103 ? 6.400 9.546 -2.390 1.00 74.50 103 PRO A C 1
ATOM 822 O O . PRO A 1 103 ? 6.981 9.223 -3.424 1.00 74.50 103 PRO A O 1
ATOM 825 N N . GLN A 1 104 ? 6.190 10.819 -2.041 1.00 78.00 104 GLN A N 1
ATOM 826 C CA . GLN A 1 104 ? 6.587 11.957 -2.865 1.00 78.00 104 GLN A CA 1
ATOM 827 C C . GLN A 1 104 ? 8.110 12.073 -3.004 1.00 78.00 104 GLN A C 1
ATOM 829 O O . GLN A 1 104 ? 8.609 12.362 -4.086 1.00 78.00 104 GLN A O 1
ATOM 834 N N . TRP A 1 105 ? 8.867 11.805 -1.932 1.00 82.25 105 TRP A N 1
ATOM 835 C CA . TRP A 1 105 ? 10.330 11.806 -1.996 1.00 82.25 105 TRP A CA 1
ATOM 836 C C . TRP A 1 105 ? 10.835 10.666 -2.876 1.00 82.25 105 TRP A C 1
ATOM 838 O O . TRP A 1 105 ? 11.673 10.887 -3.744 1.00 82.25 105 TRP A O 1
ATOM 848 N N . ARG A 1 106 ? 10.270 9.462 -2.709 1.00 80.62 106 ARG A N 1
ATOM 849 C CA . ARG A 1 106 ? 10.623 8.300 -3.535 1.00 80.62 106 ARG A CA 1
ATOM 850 C C . ARG A 1 106 ? 10.346 8.569 -5.018 1.00 80.62 106 ARG A C 1
ATOM 852 O O . ARG A 1 106 ? 11.169 8.217 -5.856 1.00 80.62 106 ARG A O 1
ATOM 859 N N . ALA A 1 107 ? 9.218 9.204 -5.340 1.00 81.69 107 ALA A N 1
ATOM 860 C CA . ALA A 1 107 ? 8.880 9.595 -6.707 1.00 81.69 107 ALA A CA 1
ATOM 861 C C . ALA A 1 107 ? 9.875 10.622 -7.274 1.00 81.69 107 ALA A C 1
ATOM 863 O O . ALA A 1 107 ? 10.419 10.401 -8.353 1.00 81.69 107 ALA A O 1
ATOM 864 N N . ASN A 1 108 ? 10.184 11.679 -6.518 1.00 87.38 108 ASN A N 1
ATOM 865 C CA . ASN A 1 108 ? 11.144 12.703 -6.937 1.00 87.38 108 ASN A CA 1
ATOM 866 C C . ASN A 1 108 ? 12.553 12.123 -7.150 1.00 87.38 108 ASN A C 1
ATOM 868 O O . ASN A 1 108 ? 13.224 12.455 -8.125 1.00 87.38 108 ASN A O 1
ATOM 872 N N . GLU A 1 109 ? 13.004 11.235 -6.262 1.00 85.19 109 GLU A N 1
ATOM 873 C CA . GLU A 1 109 ? 14.320 10.598 -6.367 1.00 85.19 109 GLU A CA 1
ATOM 874 C C . GLU A 1 109 ? 14.384 9.627 -7.554 1.00 85.19 109 GLU A C 1
ATOM 876 O O . GLU A 1 109 ? 15.381 9.573 -8.275 1.00 85.19 109 GLU A O 1
ATOM 881 N N . HIS A 1 110 ? 13.290 8.912 -7.823 1.00 87.31 110 HIS A N 1
ATOM 882 C CA . HIS A 1 110 ? 13.162 8.077 -9.012 1.00 87.31 110 HIS A CA 1
ATOM 883 C C . HIS A 1 110 ? 13.224 8.908 -10.304 1.00 87.31 110 HIS A C 1
ATOM 885 O O . HIS A 1 110 ? 13.974 8.555 -11.215 1.00 87.31 110 HIS A O 1
ATOM 891 N N . GLU A 1 111 ? 12.500 10.028 -10.380 1.00 89.06 111 GLU A N 1
ATOM 892 C CA . GLU A 1 111 ? 12.548 10.938 -11.533 1.00 89.06 111 GLU A CA 1
ATOM 893 C C . GLU A 1 111 ? 13.945 11.538 -11.736 1.00 89.06 111 GLU A C 1
ATOM 895 O O . GLU A 1 111 ? 14.443 11.580 -12.865 1.00 89.06 111 GLU A O 1
ATOM 900 N N . ARG A 1 112 ? 14.620 11.926 -10.647 1.00 91.75 112 ARG A N 1
ATOM 901 C CA . ARG A 1 112 ? 16.005 12.418 -10.669 1.00 91.75 112 ARG A CA 1
ATOM 902 C C . ARG A 1 112 ? 16.959 11.383 -11.269 1.00 91.75 112 ARG A C 1
ATOM 904 O O . ARG A 1 112 ? 17.715 11.703 -12.186 1.00 91.75 112 ARG A O 1
ATOM 911 N N . LEU A 1 113 ? 16.894 10.135 -10.797 1.00 90.06 113 LEU A N 1
ATOM 912 C CA . LEU A 1 113 ? 17.732 9.034 -11.287 1.00 90.06 113 LEU A CA 1
ATOM 913 C C . LEU A 1 113 ? 17.448 8.695 -12.759 1.00 90.06 113 LEU A C 1
ATOM 915 O O . LEU A 1 113 ? 18.383 8.441 -13.519 1.00 90.06 113 LEU A O 1
ATOM 919 N N . LEU A 1 114 ? 16.184 8.739 -13.194 1.00 91.19 114 LEU A N 1
ATOM 920 C CA . LEU A 1 114 ? 15.829 8.573 -14.609 1.00 91.19 114 LEU A CA 1
ATOM 921 C C . LEU A 1 114 ? 16.403 9.698 -15.482 1.00 91.19 114 LEU A C 1
ATOM 923 O O . LEU A 1 114 ? 16.886 9.428 -16.585 1.00 91.19 114 LEU A O 1
ATOM 927 N N . GLY A 1 115 ? 16.402 10.937 -14.984 1.00 92.06 115 GLY A N 1
ATOM 928 C CA . GLY A 1 115 ? 17.042 12.078 -15.641 1.00 92.06 115 GLY A CA 1
ATOM 929 C C . GLY A 1 115 ? 18.543 11.868 -15.854 1.00 92.06 115 GLY A C 1
ATOM 930 O O . GLY A 1 115 ? 19.036 12.041 -16.971 1.00 92.06 115 GLY A O 1
ATOM 931 N N . GLU A 1 116 ? 19.254 11.410 -14.819 1.00 91.88 116 GLU A N 1
ATOM 932 C CA . GLU A 1 116 ? 20.686 11.088 -14.899 1.00 91.88 116 GLU A CA 1
ATOM 933 C C . GLU A 1 116 ? 20.967 9.940 -15.881 1.00 91.88 116 GLU A C 1
ATOM 935 O O . GLU A 1 116 ? 21.880 10.028 -16.702 1.00 91.88 116 GLU A O 1
ATOM 940 N N . ILE A 1 117 ? 20.153 8.878 -15.866 1.00 92.69 117 ILE A N 1
ATOM 941 C CA . ILE A 1 117 ? 20.272 7.761 -16.819 1.00 92.69 117 ILE A CA 1
ATOM 942 C C . ILE A 1 117 ? 20.087 8.248 -18.259 1.00 92.69 117 ILE A C 1
ATOM 944 O O . ILE A 1 117 ? 20.820 7.820 -19.156 1.00 92.69 117 ILE A O 1
ATOM 948 N N . ALA A 1 118 ? 19.114 9.130 -18.495 1.00 92.56 118 ALA A N 1
ATOM 949 C CA . ALA A 1 118 ? 18.874 9.702 -19.813 1.00 92.56 118 ALA A CA 1
ATOM 950 C C . ALA A 1 118 ? 20.058 10.565 -20.274 1.00 92.56 118 ALA A C 1
ATOM 952 O O . ALA A 1 118 ? 20.439 10.511 -21.444 1.00 92.56 118 ALA A O 1
ATOM 953 N N . GLU A 1 119 ? 20.674 11.325 -19.369 1.00 93.19 119 GLU A N 1
ATOM 954 C CA . GLU A 1 119 ? 21.869 12.114 -19.661 1.00 93.19 119 GLU A CA 1
ATOM 955 C C . GLU A 1 119 ? 23.082 11.244 -20.000 1.00 93.19 119 GLU A C 1
ATOM 957 O O . GLU A 1 119 ? 23.713 11.462 -21.037 1.00 93.19 119 GLU A O 1
ATOM 962 N N . ILE A 1 120 ? 23.344 10.198 -19.214 1.00 89.62 120 ILE A N 1
ATOM 963 C CA . ILE A 1 120 ? 24.398 9.220 -19.511 1.00 89.62 120 ILE A CA 1
ATOM 964 C C . ILE A 1 120 ? 24.123 8.532 -20.857 1.00 89.62 120 ILE A C 1
ATOM 966 O O . ILE A 1 120 ? 25.029 8.344 -21.668 1.00 89.62 120 ILE A O 1
ATOM 970 N N . GLY A 1 121 ? 22.859 8.212 -21.150 1.00 89.50 121 GLY A N 1
ATOM 971 C CA . GLY A 1 121 ? 22.441 7.668 -22.442 1.00 89.50 121 GLY A CA 1
ATOM 972 C C . GLY A 1 121 ? 22.769 8.593 -23.618 1.00 89.50 121 GLY A C 1
ATOM 973 O O . GLY A 1 121 ? 23.268 8.120 -24.641 1.00 89.50 121 GLY A O 1
ATOM 974 N N . ARG A 1 122 ? 22.559 9.909 -23.463 1.00 90.12 122 ARG A N 1
ATOM 975 C CA . ARG A 1 122 ? 22.960 10.912 -24.465 1.00 90.12 122 ARG A CA 1
ATOM 976 C C . ARG A 1 122 ? 24.478 10.970 -24.626 1.00 90.12 122 ARG A C 1
ATOM 978 O O . ARG A 1 122 ? 24.957 10.993 -25.754 1.00 90.12 122 ARG A O 1
ATOM 985 N N . GLN A 1 123 ? 25.237 10.941 -23.530 1.00 87.88 123 GLN A N 1
ATOM 986 C CA . GLN A 1 123 ? 26.705 10.938 -23.576 1.00 87.88 123 GLN A CA 1
ATOM 987 C C . GLN A 1 123 ? 27.251 9.695 -24.296 1.00 87.88 123 GLN A C 1
ATOM 989 O O . GLN 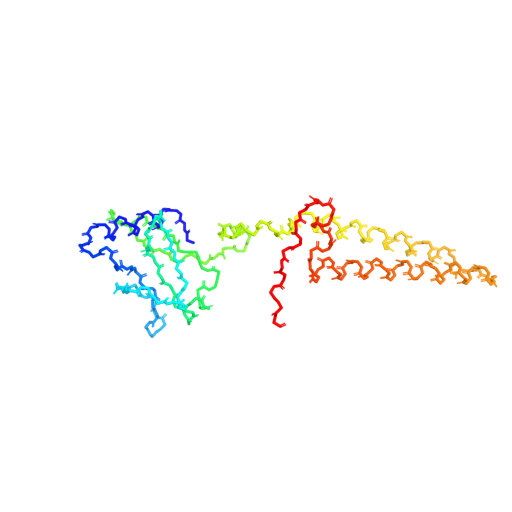A 1 123 ? 28.090 9.818 -25.186 1.00 87.88 123 GLN A O 1
ATOM 994 N N . ILE A 1 124 ? 26.715 8.507 -23.994 1.00 87.25 124 ILE A N 1
ATOM 995 C CA . ILE A 1 124 ? 27.054 7.257 -24.691 1.00 87.25 124 ILE A CA 1
ATOM 996 C C . ILE A 1 124 ? 26.729 7.360 -26.187 1.00 87.25 124 ILE A C 1
ATOM 998 O O . ILE A 1 124 ? 27.547 6.966 -27.018 1.00 87.25 124 ILE A O 1
ATOM 1002 N N . ALA A 1 125 ? 25.562 7.904 -26.549 1.00 84.88 125 ALA A N 1
ATOM 1003 C CA . ALA A 1 125 ? 25.167 8.072 -27.948 1.00 84.88 125 ALA A CA 1
ATOM 1004 C C . ALA A 1 125 ? 26.137 8.983 -28.721 1.00 84.88 125 ALA A C 1
ATOM 1006 O O . ALA A 1 125 ? 26.526 8.645 -29.837 1.00 84.88 125 ALA A O 1
ATOM 1007 N N . THR A 1 126 ? 26.593 10.080 -28.109 1.00 83.88 126 THR A N 1
ATOM 1008 C CA . THR A 1 126 ? 27.580 11.002 -28.702 1.00 83.88 126 THR A CA 1
ATOM 1009 C C . THR A 1 126 ? 28.953 10.350 -28.892 1.00 83.88 126 THR A C 1
ATOM 1011 O O . THR A 1 126 ? 29.669 10.668 -29.840 1.00 83.88 126 THR A O 1
ATOM 1014 N N . LEU A 1 127 ? 29.332 9.415 -28.017 1.00 80.00 127 LEU A N 1
ATOM 1015 C CA . LEU A 1 127 ? 30.640 8.751 -28.055 1.00 80.00 127 LEU A CA 1
ATOM 1016 C C . LEU A 1 127 ? 30.664 7.501 -28.954 1.00 80.00 127 LEU A C 1
ATOM 1018 O O . LEU A 1 127 ? 31.740 7.073 -29.377 1.00 80.00 127 LEU A O 1
ATOM 1022 N N . ARG A 1 128 ? 29.500 6.939 -29.315 1.00 69.81 128 ARG A N 1
ATOM 1023 C CA . ARG A 1 128 ? 29.350 5.688 -30.093 1.00 69.81 128 ARG A CA 1
ATOM 1024 C C . ARG A 1 128 ? 29.753 5.753 -31.581 1.00 69.81 128 ARG A C 1
ATOM 1026 O O . ARG A 1 128 ? 29.418 4.853 -32.343 1.00 69.81 128 ARG A O 1
ATOM 1033 N N . GLY A 1 129 ? 30.532 6.753 -31.991 1.00 66.69 129 GLY A N 1
ATOM 1034 C CA . GLY A 1 129 ? 31.091 6.878 -33.346 1.00 66.69 129 GLY A CA 1
ATOM 1035 C C . GLY A 1 129 ? 32.621 6.975 -33.417 1.00 66.69 129 GLY A C 1
ATOM 1036 O O . GLY A 1 129 ? 33.172 7.061 -34.511 1.00 66.69 129 GLY A O 1
ATOM 1037 N N . GLY A 1 130 ? 33.327 6.991 -32.280 1.00 63.75 130 GLY A N 1
ATOM 1038 C CA . GLY A 1 130 ? 34.774 7.225 -32.239 1.00 63.75 130 GLY A CA 1
ATOM 1039 C C . GLY A 1 130 ? 35.614 5.943 -32.116 1.00 63.75 130 GLY A C 1
ATOM 1040 O O . GLY A 1 130 ? 35.362 5.105 -31.256 1.00 63.75 130 GLY A O 1
ATOM 1041 N N . SER A 1 131 ? 36.658 5.792 -32.940 1.00 58.41 131 SER A N 1
ATOM 1042 C CA . SER A 1 131 ? 37.462 4.557 -33.056 1.00 58.41 131 SER A CA 1
ATOM 1043 C C . SER A 1 131 ? 38.705 4.460 -32.150 1.00 58.41 131 SER A C 1
ATOM 1045 O O . SER A 1 131 ? 39.527 3.565 -32.346 1.00 58.41 131 SER A O 1
ATOM 1047 N N . LYS A 1 132 ? 38.887 5.342 -31.156 1.00 73.38 132 LYS A N 1
ATOM 1048 C CA . LYS A 1 132 ? 40.094 5.338 -30.298 1.00 73.38 132 LYS A CA 1
ATOM 1049 C C . LYS A 1 132 ? 39.886 4.535 -29.009 1.00 73.38 132 LYS A C 1
ATOM 1051 O O . LYS A 1 132 ? 38.806 4.547 -28.433 1.00 73.38 132 LYS A O 1
ATOM 1056 N N . SER A 1 133 ? 40.934 3.871 -28.521 1.00 72.06 133 SER A N 1
ATOM 1057 C CA . SER A 1 133 ? 40.921 3.091 -27.268 1.00 72.06 133 SER A CA 1
ATOM 1058 C C . SER A 1 133 ? 40.423 3.892 -26.056 1.00 72.06 133 SER A C 1
ATOM 1060 O O . SER A 1 133 ? 39.599 3.387 -25.304 1.00 72.06 133 SER A O 1
ATOM 1062 N N . ALA A 1 134 ? 40.809 5.166 -25.939 1.00 69.62 134 ALA A N 1
ATOM 1063 C CA . ALA A 1 134 ? 40.334 6.069 -24.883 1.00 69.62 134 ALA A CA 1
ATOM 1064 C C . ALA A 1 134 ? 38.804 6.290 -24.898 1.00 69.62 134 ALA A C 1
ATOM 1066 O O . ALA A 1 134 ? 38.185 6.447 -23.851 1.00 69.62 134 ALA A O 1
ATOM 1067 N N . LEU A 1 135 ? 38.167 6.249 -26.077 1.00 77.81 135 LEU A N 1
ATOM 1068 C CA . LEU A 1 135 ? 36.706 6.337 -26.203 1.00 77.81 135 LEU A CA 1
ATOM 1069 C C . LEU A 1 135 ? 36.014 5.059 -25.719 1.00 77.81 135 LEU A C 1
ATOM 1071 O O . LEU A 1 135 ? 34.905 5.130 -25.201 1.00 77.81 135 LEU A O 1
ATOM 1075 N N . ARG A 1 136 ? 36.665 3.895 -25.855 1.00 78.31 136 ARG A N 1
ATOM 1076 C CA . ARG A 1 136 ? 36.141 2.631 -25.320 1.00 78.31 136 ARG A CA 1
ATOM 1077 C C . ARG A 1 136 ? 36.186 2.610 -23.799 1.00 78.31 136 ARG A C 1
ATOM 1079 O O . ARG A 1 136 ? 35.192 2.237 -23.192 1.00 78.31 136 ARG A O 1
ATOM 1086 N N . GLU A 1 137 ? 37.289 3.056 -23.200 1.00 84.44 137 GLU A N 1
ATOM 1087 C CA . GLU A 1 137 ? 37.392 3.198 -21.740 1.00 84.44 137 GLU A CA 1
ATOM 1088 C C . GLU A 1 137 ? 36.333 4.170 -21.208 1.00 84.44 137 GLU A C 1
ATOM 1090 O O . GLU A 1 137 ? 35.613 3.854 -20.265 1.00 84.44 137 GLU A O 1
ATOM 1095 N N . GLN A 1 138 ? 36.151 5.314 -21.872 1.00 84.94 138 GLN A N 1
ATOM 1096 C CA . GLN A 1 138 ? 35.146 6.300 -21.480 1.00 84.94 138 GLN A CA 1
ATOM 1097 C C . GLN A 1 138 ? 33.707 5.779 -21.633 1.00 84.94 138 GLN A C 1
ATOM 1099 O O . GLN A 1 138 ? 32.868 6.026 -20.768 1.00 84.94 138 GLN A O 1
ATOM 1104 N N . LEU A 1 139 ? 33.417 5.013 -22.691 1.00 85.31 139 LEU A N 1
ATOM 1105 C CA . LEU A 1 139 ? 32.135 4.319 -22.850 1.00 85.31 139 LEU A CA 1
ATOM 1106 C C . LEU A 1 139 ? 31.901 3.299 -21.733 1.00 85.31 139 LEU A C 1
ATOM 1108 O O . LEU A 1 139 ? 30.800 3.239 -21.197 1.00 85.31 139 LEU A O 1
ATOM 1112 N N . GLN A 1 140 ? 32.928 2.540 -21.351 1.00 88.06 140 GLN A N 1
ATOM 1113 C CA . GLN A 1 140 ? 32.829 1.529 -20.302 1.00 88.06 140 GLN A CA 1
ATOM 1114 C C . GLN A 1 140 ? 32.563 2.162 -18.927 1.00 88.06 140 GLN A C 1
ATOM 1116 O O . GLN A 1 140 ? 31.726 1.668 -18.174 1.00 88.06 140 GLN A O 1
ATOM 1121 N N . VAL A 1 141 ? 33.202 3.300 -18.632 1.00 91.19 141 VAL A N 1
ATOM 1122 C CA . VAL A 1 141 ? 32.938 4.096 -17.420 1.00 91.19 141 VAL A CA 1
ATOM 1123 C C . VAL A 1 141 ? 31.500 4.618 -17.404 1.00 91.19 141 VAL A C 1
ATOM 1125 O O . VAL A 1 141 ? 30.823 4.525 -16.383 1.00 91.19 141 VAL A O 1
ATOM 1128 N N . LEU A 1 142 ? 31.000 5.133 -18.530 1.00 89.19 142 LEU A N 1
ATOM 1129 C CA . LEU A 1 142 ? 29.624 5.632 -18.622 1.00 89.19 142 LEU A CA 1
ATOM 1130 C C . LEU A 1 142 ? 28.584 4.511 -18.532 1.00 89.19 142 LEU A C 1
ATOM 1132 O O . LEU A 1 142 ? 27.532 4.697 -17.925 1.00 89.19 142 LEU A O 1
ATOM 1136 N N . GLU A 1 143 ? 28.858 3.339 -19.100 1.00 89.94 143 GLU A N 1
ATOM 1137 C CA . GLU A 1 143 ? 27.985 2.172 -18.964 1.00 89.94 143 GLU A CA 1
ATOM 1138 C C . GLU A 1 143 ? 27.954 1.658 -17.517 1.00 89.94 143 GLU A C 1
ATOM 1140 O O . GLU A 1 143 ? 26.870 1.368 -17.010 1.00 89.94 143 GLU A O 1
ATOM 1145 N N . ALA A 1 144 ? 29.096 1.646 -16.821 1.00 91.44 144 ALA A N 1
ATOM 1146 C CA . ALA A 1 144 ? 29.155 1.345 -15.391 1.00 91.44 144 ALA A CA 1
ATOM 1147 C C . ALA A 1 144 ? 28.362 2.369 -14.562 1.00 91.44 144 ALA A C 1
ATOM 1149 O O . ALA A 1 144 ? 27.505 1.983 -13.771 1.00 91.44 144 ALA A O 1
ATOM 1150 N N . ALA A 1 145 ? 28.548 3.669 -14.815 1.00 89.19 145 ALA A N 1
ATOM 1151 C CA . ALA A 1 145 ? 27.801 4.726 -14.134 1.00 89.19 145 ALA A CA 1
ATOM 1152 C C . ALA A 1 145 ? 26.287 4.611 -14.379 1.00 89.19 145 ALA A C 1
ATOM 1154 O O . ALA A 1 145 ? 25.491 4.750 -13.454 1.00 89.19 145 ALA A O 1
ATOM 1155 N N . LYS A 1 146 ? 25.860 4.301 -15.612 1.00 89.62 146 LYS A N 1
ATOM 1156 C CA . LYS A 1 146 ? 24.447 4.042 -15.931 1.00 89.62 146 LYS A CA 1
ATOM 1157 C C . LYS A 1 146 ? 23.901 2.869 -15.119 1.00 89.62 146 LYS A C 1
ATOM 1159 O O . LYS A 1 146 ? 22.770 2.931 -14.636 1.00 89.62 146 LYS A O 1
ATOM 1164 N N . GLN A 1 147 ? 24.686 1.801 -15.006 1.00 87.50 147 GLN A N 1
ATOM 1165 C CA . GLN A 1 147 ? 24.307 0.608 -14.264 1.00 87.50 147 GLN A CA 1
ATOM 1166 C C . GLN A 1 147 ? 24.156 0.907 -12.768 1.00 87.50 147 GLN A C 1
ATOM 1168 O O . GLN A 1 147 ? 23.130 0.550 -12.195 1.00 87.50 147 GLN A O 1
ATOM 1173 N N . GLU A 1 148 ? 25.080 1.670 -12.178 1.00 90.31 148 GLU A N 1
ATOM 1174 C CA . GLU A 1 148 ? 24.984 2.132 -10.788 1.00 90.31 148 GLU A CA 1
ATOM 1175 C C . GLU A 1 148 ? 23.692 2.920 -10.520 1.00 90.31 148 GLU A C 1
ATOM 1177 O O . GLU A 1 148 ? 23.061 2.743 -9.478 1.00 90.31 148 GLU A O 1
ATOM 1182 N N . LYS A 1 149 ? 23.234 3.755 -11.467 1.00 88.75 149 LYS A N 1
ATOM 1183 C CA . LYS A 1 149 ? 21.948 4.465 -11.324 1.00 88.75 149 LYS A CA 1
ATOM 1184 C C . LYS A 1 149 ? 20.750 3.519 -11.375 1.00 88.75 149 LYS A C 1
ATOM 1186 O O . LYS A 1 149 ? 19.804 3.695 -10.611 1.00 88.75 149 LYS A O 1
ATOM 1191 N N . TRP A 1 150 ? 20.789 2.487 -12.216 1.00 87.44 150 TRP A N 1
ATOM 1192 C CA . TRP A 1 150 ? 19.762 1.439 -12.212 1.00 87.44 150 TRP A CA 1
ATOM 1193 C C . TRP A 1 150 ? 19.768 0.610 -10.927 1.00 87.44 150 TRP A C 1
ATOM 1195 O O . TRP A 1 150 ? 18.699 0.236 -10.442 1.00 87.44 150 TRP A O 1
ATOM 1205 N N . ASP A 1 151 ? 20.945 0.323 -10.370 1.00 85.00 151 ASP A N 1
ATOM 1206 C CA . ASP A 1 151 ? 21.088 -0.310 -9.058 1.00 85.00 151 ASP A CA 1
ATOM 1207 C C . ASP A 1 151 ? 20.515 0.585 -7.948 1.00 85.00 151 ASP A C 1
ATOM 1209 O O . ASP A 1 151 ? 19.786 0.091 -7.089 1.00 85.00 151 ASP A O 1
ATOM 1213 N N . ALA A 1 152 ? 20.736 1.902 -8.010 1.00 83.75 152 ALA A N 1
ATOM 1214 C CA . ALA A 1 152 ? 20.152 2.866 -7.077 1.00 83.75 152 ALA A CA 1
ATOM 1215 C C . ALA A 1 152 ? 18.617 2.917 -7.164 1.00 83.75 152 ALA A C 1
ATOM 1217 O O . ALA A 1 152 ? 17.953 2.896 -6.130 1.00 83.75 152 ALA A O 1
ATOM 1218 N N . ILE A 1 153 ? 18.034 2.896 -8.372 1.00 83.38 153 ILE A N 1
ATOM 1219 C CA . ILE A 1 153 ? 16.574 2.778 -8.550 1.00 83.38 153 ILE A CA 1
ATOM 1220 C C . ILE A 1 153 ? 16.077 1.458 -7.947 1.00 83.38 153 ILE A C 1
ATOM 1222 O O . ILE A 1 153 ? 15.098 1.445 -7.203 1.00 83.38 153 ILE A O 1
ATOM 1226 N N . ARG A 1 154 ? 16.755 0.336 -8.212 1.00 83.25 154 ARG A N 1
ATOM 1227 C CA . ARG A 1 154 ? 16.379 -0.955 -7.616 1.00 83.25 154 ARG A CA 1
ATOM 1228 C C . ARG A 1 154 ? 16.453 -0.922 -6.089 1.00 83.25 154 ARG A C 1
ATOM 1230 O O . ARG A 1 154 ? 15.526 -1.401 -5.445 1.00 83.25 154 ARG A O 1
ATOM 1237 N N . ALA A 1 155 ? 17.482 -0.312 -5.506 1.00 80.44 155 ALA A N 1
ATOM 1238 C CA . ALA A 1 155 ? 17.614 -0.148 -4.058 1.00 80.44 155 ALA A CA 1
ATOM 1239 C C . ALA A 1 155 ? 16.532 0.774 -3.462 1.00 80.44 155 ALA A C 1
ATOM 1241 O O . ALA A 1 155 ? 16.008 0.489 -2.384 1.00 80.44 155 ALA A O 1
ATOM 1242 N N . LEU A 1 156 ? 16.153 1.835 -4.182 1.00 81.00 156 LEU A N 1
ATOM 1243 C CA . LEU A 1 156 ? 15.077 2.760 -3.815 1.00 81.00 156 LEU A CA 1
ATOM 1244 C C . LEU A 1 156 ? 13.713 2.062 -3.713 1.00 81.00 156 LEU A C 1
ATOM 1246 O O . LEU A 1 156 ? 12.919 2.384 -2.830 1.00 81.00 156 LEU A O 1
ATOM 1250 N N . TRP A 1 157 ? 13.450 1.093 -4.592 1.00 78.06 157 TRP A N 1
ATOM 1251 C CA . TRP A 1 157 ? 12.204 0.318 -4.598 1.00 78.06 157 TRP A CA 1
ATOM 1252 C C . TRP A 1 157 ? 12.263 -0.952 -3.741 1.00 78.06 157 TRP A C 1
ATOM 1254 O O . TRP A 1 157 ? 11.230 -1.418 -3.268 1.00 78.06 157 TRP A O 1
ATOM 1264 N N . ALA A 1 158 ? 13.456 -1.498 -3.501 1.00 74.44 158 ALA A N 1
ATOM 1265 C CA . ALA A 1 158 ? 13.658 -2.652 -2.630 1.00 74.44 158 ALA A CA 1
ATOM 1266 C C . ALA A 1 158 ? 13.713 -2.289 -1.137 1.00 74.44 158 ALA A C 1
ATOM 1268 O O . ALA A 1 158 ? 13.712 -3.203 -0.310 1.00 74.44 158 ALA A O 1
ATOM 1269 N N . GLY A 1 159 ? 13.785 -1.004 -0.773 1.00 71.94 159 GLY A N 1
ATOM 1270 C CA . GLY A 1 159 ? 13.939 -0.546 0.608 1.00 71.94 159 GLY A CA 1
ATOM 1271 C C . GLY A 1 159 ? 13.673 0.950 0.784 1.00 71.94 159 GLY A C 1
ATOM 1272 O O . GLY A 1 159 ? 12.734 1.503 0.216 1.00 71.94 159 GLY A O 1
ATOM 1273 N N . ASP A 1 160 ? 14.483 1.609 1.609 1.00 67.69 160 ASP A N 1
ATOM 1274 C CA . ASP A 1 160 ? 14.348 3.036 1.918 1.00 67.69 160 ASP A CA 1
ATOM 1275 C C . ASP A 1 160 ? 15.172 3.951 0.994 1.00 67.69 160 ASP A C 1
ATOM 1277 O O . ASP A 1 160 ? 15.160 5.170 1.160 1.00 67.69 160 ASP A O 1
ATOM 1281 N N . GLY A 1 161 ? 15.927 3.383 0.047 1.00 66.75 161 GLY A N 1
ATOM 1282 C CA . GLY A 1 161 ? 16.786 4.144 -0.862 1.00 66.75 161 GLY A CA 1
ATOM 1283 C C . GLY A 1 161 ? 17.808 5.044 -0.161 1.00 66.75 161 GLY A C 1
ATOM 1284 O O . GLY A 1 161 ? 18.243 6.026 -0.752 1.00 66.75 161 GLY A O 1
ATOM 1285 N N . GLY A 1 162 ? 18.164 4.760 1.099 1.00 70.94 162 GLY A N 1
ATOM 1286 C CA . GLY A 1 162 ? 19.064 5.608 1.885 1.00 70.94 162 GLY A CA 1
ATOM 1287 C C . GLY A 1 162 ? 18.431 6.890 2.439 1.00 70.94 162 GLY A C 1
ATOM 1288 O O . GLY A 1 162 ? 19.152 7.707 3.014 1.00 70.94 162 GLY A O 1
ATOM 1289 N N . TRP A 1 163 ? 17.109 7.062 2.333 1.00 72.12 163 TRP A N 1
ATOM 1290 C CA . TRP A 1 163 ? 16.383 8.214 2.881 1.00 72.12 163 TRP A CA 1
ATOM 1291 C C . TRP A 1 163 ? 16.672 8.440 4.371 1.00 72.12 163 TRP A C 1
ATOM 1293 O O . TRP A 1 163 ? 16.917 9.573 4.782 1.00 72.12 163 TRP A O 1
ATOM 1303 N N . HIS A 1 164 ? 16.721 7.365 5.164 1.00 70.44 164 HIS A N 1
ATOM 1304 C CA . HIS A 1 164 ? 17.002 7.450 6.599 1.00 70.44 164 HIS A CA 1
ATOM 1305 C C . HIS A 1 164 ? 18.441 7.897 6.889 1.00 70.44 164 HIS A C 1
ATOM 1307 O O . HIS A 1 164 ? 18.677 8.746 7.744 1.00 70.44 164 HIS A O 1
ATOM 1313 N N . LYS A 1 165 ? 19.414 7.416 6.099 1.00 70.06 165 LYS A N 1
ATOM 1314 C CA . LYS A 1 165 ? 20.822 7.835 6.214 1.00 70.06 165 LYS A CA 1
ATOM 1315 C C . LYS A 1 165 ? 21.017 9.318 5.894 1.00 70.06 165 LYS A C 1
ATOM 1317 O O . LYS A 1 165 ? 21.845 9.964 6.526 1.00 70.06 165 LYS A O 1
ATOM 1322 N N . LEU A 1 166 ? 20.270 9.850 4.926 1.00 68.75 166 LEU A N 1
ATOM 1323 C CA . LEU A 1 166 ? 20.347 11.258 4.524 1.00 68.75 166 LEU A CA 1
ATOM 1324 C C . LEU A 1 166 ? 19.653 12.203 5.512 1.00 68.75 166 LEU A C 1
ATOM 1326 O O . LEU A 1 166 ? 20.078 13.345 5.654 1.00 68.75 166 LEU A O 1
ATOM 1330 N N . ASN A 1 167 ? 18.612 11.730 6.200 1.00 69.75 167 ASN A N 1
ATOM 1331 C CA . ASN A 1 167 ? 17.811 12.543 7.119 1.00 69.75 167 ASN A CA 1
ATOM 1332 C C . ASN A 1 167 ? 18.127 12.290 8.602 1.00 69.75 167 ASN A C 1
ATOM 1334 O O . ASN A 1 167 ? 17.410 12.775 9.473 1.00 69.75 167 ASN A O 1
ATOM 1338 N N . GLY A 1 168 ? 19.201 11.550 8.903 1.00 59.00 168 GLY A N 1
ATOM 1339 C CA . GLY A 1 168 ? 19.638 11.272 10.276 1.00 59.00 168 GLY A CA 1
ATOM 1340 C C . GLY A 1 168 ? 18.646 10.437 11.092 1.00 59.00 168 GLY A C 1
ATOM 1341 O O . GLY A 1 168 ? 18.765 10.364 12.313 1.00 59.00 168 GLY A O 1
ATOM 1342 N N . THR A 1 169 ? 17.670 9.816 10.435 1.00 57.91 169 THR A N 1
ATOM 1343 C CA . THR A 1 169 ? 16.690 8.929 11.055 1.00 57.91 169 THR A CA 1
ATOM 1344 C C . THR A 1 169 ? 17.249 7.508 11.104 1.00 57.91 169 THR A C 1
ATOM 1346 O O . THR A 1 169 ? 17.992 7.073 10.222 1.00 57.91 169 THR A O 1
ATOM 1349 N N . ALA A 1 170 ? 16.957 6.771 12.177 1.00 54.78 170 ALA A N 1
ATOM 1350 C CA . ALA A 1 170 ? 17.380 5.380 12.278 1.00 54.78 170 ALA A CA 1
ATOM 1351 C C . ALA A 1 170 ? 16.713 4.578 11.153 1.00 54.78 170 ALA A C 1
ATOM 1353 O O . ALA A 1 170 ? 15.504 4.686 10.956 1.00 54.78 170 ALA A O 1
ATOM 1354 N N . VAL A 1 171 ? 17.492 3.783 10.411 1.00 56.97 171 VAL A N 1
ATOM 1355 C CA . VAL A 1 171 ? 16.931 2.839 9.435 1.00 56.97 171 VAL A CA 1
ATOM 1356 C C . VAL A 1 171 ? 15.991 1.916 10.217 1.00 56.97 171 VAL A C 1
ATOM 1358 O O . VAL A 1 171 ? 16.471 1.237 11.131 1.00 56.97 171 VAL A O 1
ATOM 1361 N N . PRO A 1 172 ? 14.678 1.891 9.925 1.00 53.59 172 PRO A N 1
ATOM 1362 C CA . PRO A 1 172 ? 13.766 1.006 10.624 1.00 53.59 172 PRO A CA 1
ATOM 1363 C C . PRO A 1 172 ? 14.258 -0.418 10.402 1.00 53.59 172 PRO A C 1
ATOM 1365 O O . PRO A 1 172 ? 14.520 -0.821 9.265 1.00 53.59 172 PRO A O 1
ATOM 1368 N N . ALA A 1 173 ? 14.446 -1.154 11.499 1.00 49.06 173 ALA A N 1
ATOM 1369 C CA . ALA A 1 173 ? 14.857 -2.544 11.446 1.00 49.06 173 ALA A CA 1
ATOM 1370 C C . ALA A 1 173 ? 13.840 -3.291 10.586 1.00 49.06 173 ALA A C 1
ATOM 1372 O O . ALA A 1 173 ? 12.695 -3.513 10.981 1.00 49.06 173 ALA A O 1
ATOM 1373 N N . ARG A 1 174 ? 14.248 -3.615 9.361 1.00 47.03 174 ARG A N 1
ATOM 1374 C CA . ARG A 1 174 ? 13.472 -4.456 8.471 1.00 47.03 174 ARG A CA 1
ATOM 1375 C C . ARG A 1 174 ? 13.385 -5.798 9.191 1.00 47.03 174 ARG A C 1
ATOM 1377 O O . ARG A 1 174 ? 14.420 -6.429 9.387 1.00 47.03 174 ARG A O 1
ATOM 1384 N N . ALA A 1 175 ? 12.195 -6.166 9.665 1.00 37.03 175 ALA A N 1
ATOM 1385 C CA . ALA A 1 175 ? 11.948 -7.504 10.179 1.00 37.03 175 ALA A CA 1
ATOM 1386 C C . ALA A 1 175 ? 12.356 -8.473 9.066 1.00 37.03 175 ALA A C 1
ATOM 1388 O O . ALA A 1 175 ? 11.752 -8.485 7.993 1.00 37.03 175 ALA A O 1
ATOM 1389 N N . ALA A 1 176 ? 13.487 -9.136 9.280 1.00 34.22 176 ALA A N 1
ATOM 1390 C CA . ALA A 1 176 ? 13.953 -10.212 8.440 1.00 34.22 176 ALA A CA 1
ATOM 1391 C C . ALA A 1 176 ? 13.039 -11.405 8.726 1.00 34.22 176 ALA A C 1
ATOM 1393 O O . ALA A 1 176 ? 13.032 -11.899 9.853 1.00 34.22 176 ALA A O 1
ATOM 1394 N N . ASP A 1 177 ? 12.253 -11.793 7.727 1.00 32.31 177 ASP A N 1
ATOM 1395 C CA . ASP A 1 177 ? 11.937 -13.202 7.490 1.00 32.31 177 ASP A CA 1
ATOM 1396 C C . ASP A 1 177 ? 13.027 -13.774 6.574 1.00 32.31 177 ASP A C 1
ATOM 1398 O O . ASP A 1 177 ? 13.386 -13.077 5.589 1.00 32.31 177 ASP A O 1
#

Secondary structure (DSSP, 8-state):
--HHHHHHHHHHHHTSS-TT-EEEEEEETTEEEEEEE---TTSEEEEETTEEEEEE-HHHHHHTTTEEEEEEEETTEEEEEEEEPPTT---------TTPPPHHHHHHHHHHHHHHHHHHHHHHHHHTT--SHHHHHHHHHHHHHHHHHHHHHHHHHHS-TTHHHHTTPPPP-----

Sequence (177 aa):
MTPDAREALSKLLARRNNPDRCLRLTTVQGNYRFVLDEPIEQDITYHHEERIVLVVSDSVSRDLWGITIDCAPEDGRKKLIFRKAKQGEPFDGVKDQDGAVPPQWRANEHERLLGEIAEIGRQIATLRGGSKSALREQLQVLEAAKQEKWDAIRALWAGDGGWHKLNGTAVPARAAD